Protein AF-A0A2X4YPK4-F1 (afdb_monomer)

pLDDT: mean 90.51, std 9.25, range [54.53, 97.81]

Radius of gyration: 21.31 Å; Cα contacts (8 Å, |Δi|>4): 79; chains: 1; bounding box: 39×47×59 Å

Sequence (113 aa):
MKTDSLILVLILWGMPTFIVVRGYLKMNTEDKKSAINDFRSRRFILTTGFINFGAFCAHLGFLFDISIVKIIGLLFFILGGIFIIVNIWNERKISSLFMIILIVIFFVGVWKN

Organism: Lederbergia lenta (NCBI:txid1467)

Mean predicted aligned error: 7.97 Å

Foldseek 3Di:
DDPVLVVVLCCVPVVVVVVVVVVLVPDDPVVVVVVVVVCVDPLNCQAVVLQVQLCNQLSVCVVVVPVVSNVSSVVSNVRNVVSVVVVVVVVVVVVVVVVVVVVVVVVVVVVVD

Secondary structure (DSSP, 8-state):
--HHHHHHHHHHHHHHHHHHHHHHHHS-HHHHHHHHHHHHSHHHIIIIIHHHHHHHHHHHHHHTT-HHHHHHHHHHHHHHHHHHHHHHHHHHHHHHHHHHHHHHHHHHHHHT-

Solvent-accessible surface area (backbone atoms only — not comparable to full-atom values): 5838 Å² total; per-residue (Å²): 118,60,69,68,61,52,52,50,54,46,52,69,50,46,51,57,51,49,53,52,52,55,52,53,70,72,44,56,75,67,56,41,52,50,53,50,50,51,60,67,30,69,66,38,38,46,22,60,43,24,30,53,52,8,49,50,35,25,53,50,12,62,57,72,67,36,64,70,42,29,53,53,8,50,51,33,26,53,50,7,52,52,42,43,55,52,49,56,52,50,53,54,50,50,55,53,52,50,54,53,51,53,52,53,52,50,54,56,54,60,74,74,108

Structure (mmCIF, N/CA/C/O backbone):
data_AF-A0A2X4YPK4-F1
#
_entry.id   AF-A0A2X4YPK4-F1
#
loop_
_atom_site.group_PDB
_atom_site.id
_atom_site.type_symbol
_atom_site.label_atom_id
_atom_site.label_alt_id
_atom_site.label_comp_id
_atom_site.label_asym_id
_atom_site.label_entity_id
_atom_site.label_seq_id
_atom_site.pdbx_PDB_ins_code
_atom_site.Cartn_x
_atom_site.Cartn_y
_atom_site.Cartn_z
_atom_site.occupancy
_atom_site.B_iso_or_equiv
_atom_site.auth_seq_id
_atom_site.auth_comp_id
_atom_site.auth_asym_id
_atom_site.auth_atom_id
_atom_site.pdbx_PDB_model_num
ATOM 1 N N . MET A 1 1 ? 13.961 -10.278 -18.623 1.00 63.53 1 MET A N 1
ATOM 2 C CA . MET A 1 1 ? 13.629 -10.496 -17.198 1.00 63.53 1 MET A CA 1
ATOM 3 C C . MET A 1 1 ? 14.717 -11.358 -16.571 1.00 63.53 1 MET A C 1
ATOM 5 O O . MET A 1 1 ? 15.010 -12.407 -17.128 1.00 63.53 1 MET A O 1
ATOM 9 N N . LYS A 1 2 ? 15.358 -10.915 -15.483 1.00 82.69 2 LYS A N 1
ATOM 10 C CA . LYS A 1 2 ? 16.339 -11.733 -14.747 1.00 82.69 2 LYS A CA 1
ATOM 11 C C . LYS A 1 2 ? 15.600 -12.561 -13.697 1.00 82.69 2 LYS A C 1
ATOM 13 O O . LYS A 1 2 ? 14.829 -11.990 -12.926 1.00 82.69 2 LYS A O 1
ATOM 18 N N . THR A 1 3 ? 15.828 -13.871 -13.667 1.00 85.81 3 THR A N 1
ATOM 19 C CA . THR A 1 3 ? 15.177 -14.790 -12.718 1.00 85.81 3 THR A CA 1
ATOM 20 C C . THR A 1 3 ? 15.396 -14.357 -11.266 1.00 85.81 3 THR A C 1
ATOM 22 O O . THR A 1 3 ? 14.451 -14.350 -10.484 1.00 85.81 3 THR A O 1
ATOM 25 N N . ASP A 1 4 ? 16.590 -13.863 -10.935 1.00 89.31 4 ASP A N 1
ATOM 26 C CA . ASP A 1 4 ? 16.927 -13.381 -9.589 1.00 89.31 4 ASP A CA 1
ATOM 27 C C . 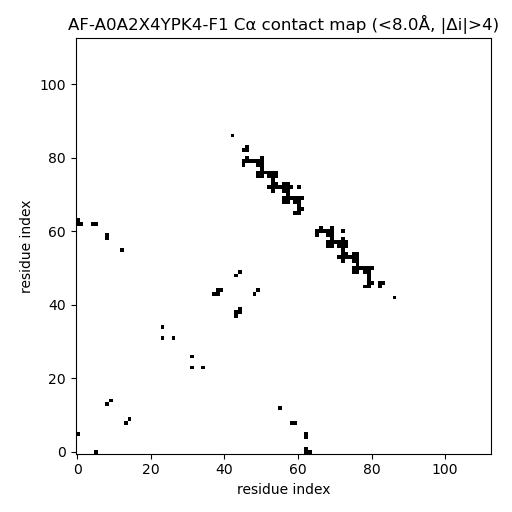ASP A 1 4 ? 16.040 -12.207 -9.145 1.00 89.31 4 ASP A C 1
ATOM 29 O O . ASP A 1 4 ? 15.563 -12.156 -8.013 1.00 89.31 4 ASP A O 1
ATOM 33 N N . SER A 1 5 ? 15.746 -11.275 -10.058 1.00 88.25 5 SER A N 1
ATOM 34 C CA . SER A 1 5 ? 14.871 -10.130 -9.781 1.00 88.25 5 SER A CA 1
ATOM 35 C C . SER A 1 5 ? 13.412 -10.550 -9.589 1.00 88.25 5 SER A C 1
ATOM 37 O O . SER A 1 5 ? 12.712 -9.961 -8.769 1.00 88.25 5 SER A O 1
ATOM 39 N N . LEU A 1 6 ? 12.952 -11.582 -10.305 1.00 91.94 6 LEU A N 1
ATOM 40 C CA . LEU A 1 6 ? 11.615 -12.150 -10.114 1.00 91.94 6 LEU A CA 1
ATOM 41 C C . LEU A 1 6 ? 11.493 -12.799 -8.730 1.00 91.94 6 LEU A C 1
ATOM 43 O O . LEU A 1 6 ? 10.514 -12.555 -8.027 1.00 91.94 6 LEU A O 1
ATOM 47 N N . ILE A 1 7 ? 12.498 -13.581 -8.324 1.00 92.94 7 ILE A N 1
ATOM 48 C CA . ILE A 1 7 ? 12.540 -14.218 -7.000 1.00 92.94 7 ILE A CA 1
ATOM 49 C C . ILE A 1 7 ? 12.471 -13.154 -5.898 1.00 92.94 7 ILE A C 1
ATOM 51 O O . ILE A 1 7 ? 11.691 -13.298 -4.958 1.00 92.94 7 ILE A O 1
ATOM 55 N N . LEU A 1 8 ? 13.214 -12.051 -6.040 1.00 92.50 8 LEU A N 1
ATOM 56 C CA . LEU A 1 8 ? 13.167 -10.945 -5.082 1.00 92.50 8 LEU A CA 1
ATOM 57 C C . LEU A 1 8 ? 11.774 -10.314 -4.978 1.00 92.50 8 LEU A C 1
ATOM 59 O O . LEU A 1 8 ? 11.294 -10.102 -3.867 1.00 92.50 8 LEU A O 1
ATOM 63 N N . VAL A 1 9 ? 11.095 -10.054 -6.101 1.00 92.00 9 VAL A N 1
ATOM 64 C CA . VAL A 1 9 ? 9.724 -9.509 -6.093 1.00 92.00 9 VAL A CA 1
ATOM 65 C C . VAL A 1 9 ? 8.750 -10.486 -5.426 1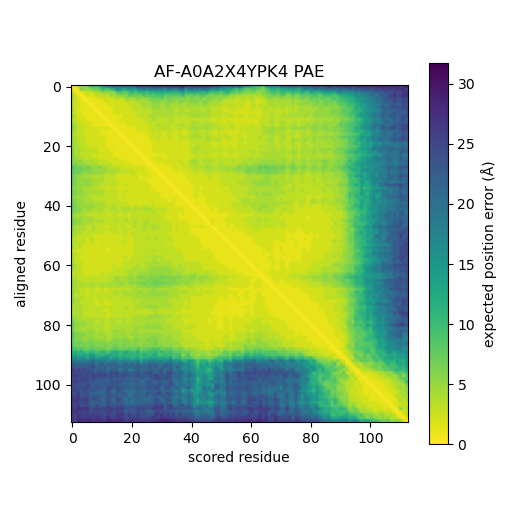.00 92.00 9 VAL A C 1
ATOM 67 O O . VAL A 1 9 ? 7.921 -10.066 -4.619 1.00 92.00 9 VAL A O 1
ATOM 70 N N . LEU A 1 10 ? 8.870 -11.787 -5.703 1.00 93.25 10 LEU A N 1
ATOM 71 C CA . LEU A 1 10 ? 8.028 -12.813 -5.085 1.00 93.25 10 LEU A CA 1
ATOM 72 C C . LEU A 1 10 ? 8.249 -12.921 -3.576 1.00 93.25 10 LEU A C 1
ATOM 74 O O . LEU A 1 10 ? 7.280 -13.069 -2.841 1.00 93.25 10 LEU A O 1
ATOM 78 N N . ILE A 1 11 ? 9.487 -12.818 -3.093 1.00 94.56 11 ILE A N 1
ATOM 79 C CA . ILE A 1 11 ? 9.766 -12.839 -1.651 1.00 94.56 11 ILE A CA 1
ATOM 80 C C . ILE A 1 11 ? 9.254 -11.555 -0.994 1.00 94.56 11 ILE A C 1
ATOM 82 O O . ILE A 1 11 ? 8.547 -11.626 0.012 1.00 94.56 11 ILE A O 1
ATOM 86 N N . LEU A 1 12 ? 9.570 -10.398 -1.584 1.00 94.50 12 LEU A N 1
ATOM 87 C CA . LEU A 1 12 ? 9.232 -9.083 -1.043 1.00 94.50 12 LEU A CA 1
ATOM 88 C C . LEU A 1 12 ? 7.724 -8.899 -0.862 1.00 94.50 12 LEU A C 1
ATOM 90 O O . LEU A 1 12 ? 7.301 -8.330 0.138 1.00 94.50 12 LEU A O 1
ATOM 94 N N . TRP A 1 13 ? 6.918 -9.389 -1.805 1.00 95.00 13 TRP A N 1
ATOM 95 C CA . TRP A 1 13 ? 5.462 -9.250 -1.751 1.00 95.00 13 TRP A CA 1
ATOM 96 C C . TRP A 1 13 ? 4.758 -10.504 -1.240 1.00 95.00 13 TRP A C 1
ATOM 98 O O . TRP A 1 13 ? 3.823 -10.413 -0.448 1.00 95.00 13 TRP A O 1
ATOM 108 N N . GLY A 1 14 ? 5.228 -11.685 -1.634 1.00 94.94 14 GLY A N 1
ATOM 109 C CA . GLY A 1 14 ? 4.603 -12.956 -1.284 1.00 94.94 14 GLY A CA 1
ATOM 110 C C . GLY A 1 14 ? 4.674 -13.268 0.206 1.00 94.94 14 GLY A C 1
ATOM 111 O O . GLY A 1 14 ? 3.667 -13.691 0.771 1.00 94.94 14 GLY A O 1
ATOM 112 N N . MET A 1 15 ? 5.810 -13.018 0.873 1.00 95.06 15 MET A N 1
ATOM 113 C CA . MET A 1 15 ? 5.920 -13.288 2.313 1.00 95.06 15 MET A CA 1
ATOM 114 C C . MET A 1 15 ? 4.982 -12.407 3.152 1.00 95.06 15 MET A C 1
ATOM 116 O O . MET A 1 15 ? 4.188 -12.970 3.912 1.00 95.06 15 MET A O 1
ATOM 120 N N . PRO A 1 16 ? 4.979 -11.066 3.020 1.00 93.56 16 PRO A N 1
ATOM 121 C CA . PRO A 1 16 ? 4.037 -10.227 3.757 1.00 93.56 16 PRO A CA 1
ATOM 122 C C . PRO A 1 16 ? 2.575 -10.570 3.464 1.00 93.56 16 PRO A C 1
ATOM 124 O O . PRO A 1 16 ? 1.787 -10.709 4.400 1.00 93.56 16 PRO A O 1
ATOM 127 N N . THR A 1 17 ? 2.209 -10.786 2.193 1.00 94.88 17 THR A N 1
ATOM 128 C CA . THR A 1 17 ? 0.843 -11.191 1.831 1.00 94.88 17 THR A CA 1
ATOM 129 C C . THR A 1 17 ? 0.464 -12.513 2.492 1.00 94.88 17 THR A C 1
ATOM 131 O O . THR A 1 17 ? -0.621 -12.616 3.063 1.00 94.88 17 THR A O 1
ATOM 134 N N . PHE A 1 18 ? 1.357 -13.504 2.492 1.00 96.38 18 PHE A N 1
ATOM 135 C CA . PHE A 1 18 ? 1.111 -14.785 3.148 1.00 96.38 18 PHE A CA 1
ATOM 136 C C . PHE A 1 18 ? 0.892 -14.629 4.657 1.00 96.38 18 PHE A C 1
ATOM 138 O O . PHE A 1 18 ? -0.050 -15.205 5.203 1.00 96.38 18 PHE A O 1
ATOM 145 N N . ILE A 1 19 ? 1.721 -13.828 5.332 1.00 96.62 19 ILE A N 1
ATOM 146 C CA . ILE A 1 19 ? 1.595 -13.575 6.774 1.00 96.62 19 ILE A CA 1
ATOM 147 C C . ILE A 1 19 ? 0.247 -12.915 7.086 1.00 96.62 19 ILE A C 1
ATOM 149 O O . ILE A 1 19 ? -0.459 -13.377 7.984 1.00 96.62 19 ILE A O 1
ATOM 153 N N . VAL A 1 20 ? -0.137 -11.885 6.325 1.00 95.25 20 VAL A N 1
ATOM 154 C CA . VAL A 1 20 ? -1.406 -11.165 6.514 1.00 95.25 20 VAL A CA 1
ATOM 155 C C . VAL A 1 20 ? -2.603 -12.080 6.260 1.00 95.25 20 VAL A C 1
ATOM 157 O O . VAL A 1 20 ? -3.498 -12.154 7.100 1.00 95.25 20 VAL A O 1
ATOM 160 N N . VAL A 1 21 ? -2.610 -12.830 5.153 1.00 96.50 21 VAL A N 1
ATOM 161 C CA . VAL A 1 21 ? -3.702 -13.761 4.819 1.00 96.50 21 VAL A CA 1
ATOM 162 C C . VAL A 1 21 ? -3.822 -14.857 5.875 1.00 96.50 21 VAL A C 1
ATOM 164 O O . VAL A 1 21 ? -4.919 -15.133 6.358 1.00 96.50 21 VAL A O 1
ATOM 167 N N . ARG A 1 22 ? -2.703 -15.456 6.296 1.00 97.38 22 ARG A N 1
ATOM 168 C CA . ARG A 1 22 ? -2.694 -16.478 7.350 1.00 97.38 22 ARG A CA 1
ATOM 169 C C . ARG A 1 22 ? -3.202 -15.921 8.678 1.00 97.38 22 ARG A C 1
ATOM 171 O O . ARG A 1 22 ? -3.967 -16.603 9.357 1.00 97.38 22 ARG A O 1
ATOM 178 N N . GLY A 1 23 ? -2.775 -14.714 9.052 1.00 97.31 23 GLY A N 1
ATOM 179 C CA . GLY A 1 23 ? -3.256 -14.021 10.246 1.00 97.31 23 GLY A CA 1
ATOM 180 C C . GLY A 1 23 ? -4.765 -13.802 10.190 1.00 97.31 23 GLY A C 1
ATOM 181 O O . GLY A 1 23 ? -5.476 -14.219 11.100 1.00 97.31 23 GLY A O 1
ATOM 182 N N . TYR A 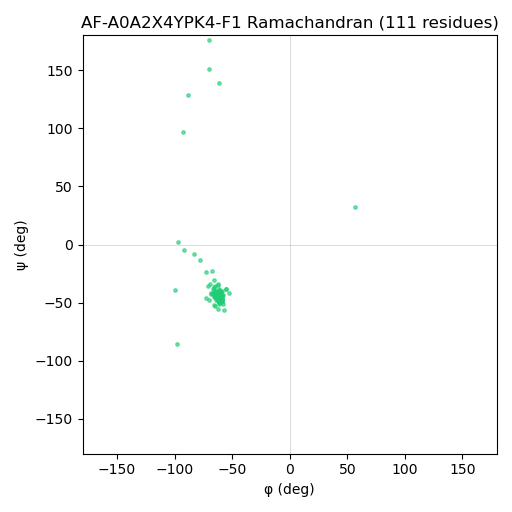1 24 ? -5.258 -13.265 9.074 1.00 96.38 24 TYR A N 1
ATOM 183 C CA . TYR A 1 24 ? -6.681 -13.033 8.845 1.00 96.38 24 TYR A CA 1
ATOM 184 C C . TYR A 1 24 ? -7.507 -14.323 8.915 1.00 96.38 24 TYR A C 1
ATOM 186 O O . TYR A 1 24 ? -8.545 -14.359 9.566 1.00 96.38 24 TYR A O 1
ATOM 194 N N . LEU A 1 25 ? -7.053 -15.420 8.301 1.00 97.19 25 LEU A N 1
ATOM 195 C CA . LEU A 1 25 ? -7.788 -16.690 8.323 1.00 97.19 25 LEU A CA 1
ATOM 196 C C . LEU A 1 25 ? -7.942 -17.266 9.737 1.00 97.19 25 LEU A C 1
ATOM 198 O O . LEU A 1 25 ? -8.985 -17.854 10.033 1.00 97.19 25 LEU A O 1
ATOM 202 N N . LYS A 1 26 ? -6.944 -17.059 10.604 1.00 97.38 26 LYS A N 1
ATOM 203 C CA . LYS A 1 26 ? -6.937 -17.525 11.999 1.00 97.38 26 LYS A CA 1
ATOM 204 C C . LYS A 1 26 ? -7.787 -16.683 12.954 1.00 97.38 26 LYS A C 1
ATOM 206 O O . LYS A 1 26 ? -8.035 -17.132 14.067 1.00 97.38 26 LYS A O 1
ATOM 211 N N . MET A 1 27 ? -8.218 -15.491 12.547 1.00 97.38 27 MET A N 1
ATOM 212 C CA . MET A 1 27 ? -9.051 -14.615 13.374 1.00 97.38 27 MET A CA 1
ATOM 213 C C . MET A 1 27 ? -10.472 -15.171 13.557 1.00 97.38 27 MET A C 1
ATOM 215 O O . MET A 1 27 ? -11.008 -15.868 12.681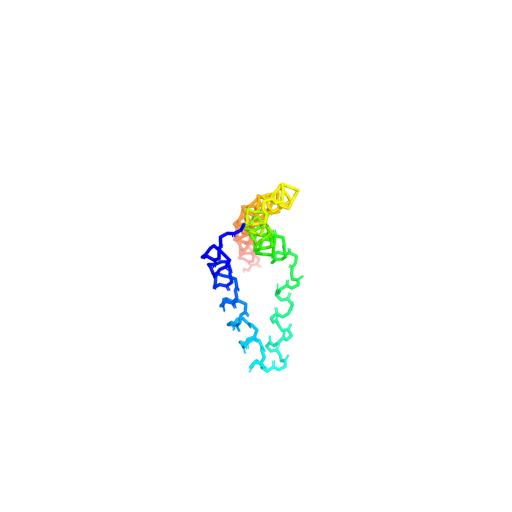 1.00 97.38 27 MET A O 1
ATOM 219 N N . ASN A 1 28 ? -11.095 -14.829 14.689 1.00 97.69 28 ASN A N 1
ATOM 220 C CA . ASN A 1 28 ? -12.517 -15.085 14.919 1.00 97.69 28 ASN A CA 1
ATOM 221 C C . ASN A 1 28 ? -13.386 -14.169 14.025 1.00 97.69 28 ASN A C 1
ATOM 223 O O . ASN A 1 28 ? -12.883 -13.335 13.269 1.00 97.69 28 ASN A O 1
ATOM 227 N N . THR A 1 29 ? -14.704 -14.347 14.056 1.00 97.69 29 THR A N 1
ATOM 228 C CA . THR A 1 29 ? -15.631 -13.605 13.187 1.00 97.69 29 THR A CA 1
ATOM 229 C C . THR A 1 29 ? -15.670 -12.103 13.463 1.00 97.69 29 THR A C 1
ATOM 231 O O . THR A 1 29 ? -15.812 -11.325 12.518 1.00 97.69 29 THR A O 1
ATOM 234 N N . GLU A 1 30 ? -15.542 -11.687 14.722 1.00 97.44 30 GLU A N 1
ATOM 235 C CA . GLU A 1 30 ? -15.585 -10.271 15.103 1.00 97.44 30 GLU A CA 1
ATOM 236 C C . GLU A 1 30 ? -14.304 -9.550 14.679 1.00 97.44 30 GLU A C 1
ATOM 238 O O . GLU A 1 30 ? -14.368 -8.520 14.004 1.00 97.44 30 GLU A O 1
ATOM 243 N N . ASP A 1 31 ? -13.152 -10.163 14.943 1.00 97.25 31 ASP A N 1
ATOM 244 C CA . ASP A 1 31 ? -11.836 -9.661 14.548 1.00 97.25 31 ASP A CA 1
ATOM 245 C C . ASP A 1 31 ? -11.715 -9.552 13.024 1.00 97.25 31 ASP A C 1
ATOM 247 O O . ASP A 1 31 ? -11.250 -8.538 12.503 1.00 97.25 31 ASP A O 1
ATOM 251 N N . LYS A 1 32 ? -12.203 -10.558 12.280 1.00 97.19 32 LYS A N 1
ATOM 252 C CA . LYS A 1 32 ? -12.250 -10.517 10.807 1.00 97.19 32 LYS A CA 1
ATOM 253 C C . LYS A 1 32 ? -13.061 -9.331 10.300 1.00 97.19 32 LYS A C 1
ATOM 255 O O . LYS A 1 32 ? -12.634 -8.637 9.376 1.00 97.19 32 LYS A O 1
ATOM 260 N N . LYS A 1 33 ? -14.233 -9.097 10.897 1.00 97.38 33 LYS A N 1
ATOM 261 C CA . LYS A 1 33 ? -15.112 -7.983 10.528 1.00 97.38 33 LYS A CA 1
ATOM 262 C C . LYS A 1 33 ? -14.448 -6.641 10.832 1.00 97.38 33 LYS A C 1
ATOM 264 O O . LYS A 1 33 ? -14.489 -5.755 9.980 1.00 97.38 33 LYS A O 1
ATOM 269 N N . SER A 1 34 ? -13.807 -6.507 11.994 1.00 96.81 34 SER A N 1
ATOM 270 C CA . SER A 1 34 ? -13.057 -5.300 12.355 1.00 96.81 34 SER A CA 1
ATOM 271 C C . SER A 1 34 ? -11.904 -5.047 11.384 1.00 96.81 34 SER A C 1
ATOM 273 O O . SER A 1 34 ? -11.821 -3.969 10.804 1.00 96.81 34 SER A O 1
ATOM 275 N N . ALA A 1 35 ? -11.078 -6.061 11.109 1.00 95.69 35 ALA A N 1
ATOM 276 C CA . ALA A 1 35 ? -9.938 -5.943 10.203 1.00 95.69 35 ALA A CA 1
ATOM 277 C C . ALA A 1 35 ? -10.361 -5.532 8.782 1.00 95.69 35 ALA A C 1
ATOM 279 O O . ALA A 1 35 ? -9.747 -4.659 8.170 1.00 95.69 35 ALA A O 1
ATOM 280 N N . ILE A 1 36 ? -11.445 -6.116 8.253 1.00 96.12 36 ILE A N 1
ATOM 281 C CA . ILE A 1 36 ? -12.004 -5.701 6.958 1.00 96.12 36 ILE A CA 1
ATOM 282 C C . ILE A 1 36 ? -12.474 -4.248 6.993 1.00 96.12 36 ILE A C 1
ATOM 284 O O . ILE A 1 36 ? -12.260 -3.528 6.018 1.00 96.12 36 ILE A O 1
ATOM 288 N N . ASN A 1 37 ? -13.127 -3.815 8.070 1.00 96.62 37 ASN A N 1
ATOM 289 C CA . ASN A 1 37 ? -13.590 -2.436 8.192 1.00 96.62 37 ASN A CA 1
ATOM 290 C C . ASN A 1 37 ? -12.415 -1.452 8.214 1.00 96.62 37 ASN A C 1
ATOM 292 O O . ASN A 1 37 ? -12.471 -0.434 7.522 1.00 96.62 37 ASN A O 1
ATOM 296 N N . ASP A 1 38 ? -11.328 -1.790 8.909 1.00 94.62 38 ASP A N 1
ATOM 297 C CA . ASP A 1 38 ? -10.106 -0.985 8.929 1.00 94.62 38 ASP A CA 1
ATOM 298 C C . ASP A 1 38 ? -9.476 -0.898 7.535 1.00 94.62 38 ASP A C 1
ATOM 300 O O . ASP A 1 38 ? -9.177 0.200 7.059 1.00 94.62 38 ASP A O 1
ATOM 304 N N . PHE A 1 39 ? -9.365 -2.027 6.824 1.00 93.44 39 PHE A N 1
ATOM 305 C CA . PHE A 1 39 ? -8.848 -2.062 5.452 1.00 93.44 39 PHE A CA 1
ATOM 306 C C . PHE A 1 39 ? -9.742 -1.338 4.441 1.00 93.44 39 PHE A C 1
ATOM 308 O O . PHE A 1 39 ? -9.246 -0.784 3.461 1.00 93.44 39 PHE A O 1
ATOM 315 N N . ARG A 1 40 ? -11.058 -1.316 4.670 1.00 95.62 40 ARG A N 1
ATOM 316 C CA . ARG A 1 40 ? -12.025 -0.574 3.848 1.00 95.62 40 ARG A CA 1
ATOM 317 C C . ARG A 1 40 ? -12.134 0.896 4.229 1.00 95.62 40 ARG A C 1
ATOM 319 O O . ARG A 1 40 ? -12.805 1.653 3.525 1.00 95.62 40 ARG A O 1
ATOM 326 N N . SER A 1 41 ? -11.501 1.321 5.320 1.00 95.56 41 SER A N 1
ATOM 327 C CA . SER A 1 41 ? -11.531 2.718 5.721 1.00 95.56 41 SER A CA 1
ATOM 328 C C . SER A 1 41 ? -10.901 3.589 4.634 1.00 95.56 41 SER A C 1
ATOM 330 O O . SER A 1 41 ? -9.868 3.261 4.044 1.00 95.56 41 SER A O 1
ATOM 332 N N . ARG A 1 42 ? -11.515 4.749 4.377 1.00 93.81 42 ARG A N 1
ATOM 333 C CA . ARG A 1 42 ? -11.013 5.701 3.377 1.00 93.81 42 ARG A CA 1
ATOM 334 C C . ARG A 1 42 ? -9.561 6.091 3.655 1.00 93.81 42 ARG A C 1
ATOM 336 O O . ARG A 1 42 ? -8.776 6.214 2.721 1.00 93.81 42 ARG A O 1
ATOM 343 N N . ARG A 1 43 ? -9.215 6.250 4.937 1.00 93.31 43 ARG A N 1
ATOM 344 C CA . ARG A 1 43 ? -7.848 6.518 5.388 1.00 93.31 43 ARG A CA 1
ATOM 345 C C . ARG A 1 43 ? -6.906 5.416 4.917 1.00 93.31 43 ARG A C 1
ATOM 347 O O . ARG A 1 43 ? -5.964 5.732 4.207 1.00 93.31 43 ARG A O 1
ATOM 354 N N . PHE A 1 44 ? -7.182 4.155 5.258 1.00 93.62 44 PHE A N 1
ATOM 355 C CA . PHE A 1 44 ? -6.312 3.034 4.903 1.00 93.62 44 PHE A CA 1
ATOM 356 C C . PHE A 1 44 ? -6.147 2.879 3.388 1.00 93.62 44 PHE A C 1
ATOM 358 O O . PHE A 1 44 ? -5.028 2.713 2.910 1.00 93.62 44 PHE A O 1
ATOM 365 N N . ILE A 1 45 ? -7.242 2.976 2.625 1.00 95.25 45 ILE A N 1
ATOM 366 C CA . ILE A 1 45 ? -7.207 2.846 1.161 1.00 95.25 45 ILE A CA 1
ATOM 367 C C . ILE A 1 45 ? -6.314 3.927 0.544 1.00 95.25 45 ILE A C 1
ATOM 369 O O . ILE A 1 45 ? -5.431 3.609 -0.253 1.00 95.25 45 ILE A O 1
ATOM 373 N N . LEU A 1 46 ? -6.524 5.193 0.919 1.00 93.31 46 LEU A N 1
ATOM 374 C CA . LEU A 1 46 ? -5.798 6.321 0.333 1.00 93.31 46 LEU A CA 1
ATOM 375 C C . LEU A 1 46 ? -4.342 6.407 0.792 1.00 93.31 46 LEU A C 1
ATOM 377 O O . LEU A 1 46 ? -3.534 6.996 0.086 1.00 93.31 46 LEU A O 1
ATOM 381 N N . THR A 1 47 ? -3.990 5.839 1.944 1.00 94.06 47 THR A N 1
ATOM 382 C CA . THR A 1 47 ? -2.607 5.824 2.431 1.00 94.06 47 THR A CA 1
ATOM 383 C C . THR A 1 47 ? -1.935 4.495 2.107 1.00 94.06 47 THR A C 1
ATOM 385 O O . THR A 1 47 ? -1.281 4.343 1.076 1.00 94.06 47 THR A O 1
ATOM 388 N N . THR A 1 48 ? -2.121 3.505 2.972 1.00 94.19 48 THR A N 1
ATOM 389 C CA . THR A 1 48 ? -1.480 2.195 2.924 1.00 94.19 48 THR A CA 1
ATOM 390 C C . THR A 1 48 ? -1.832 1.440 1.648 1.00 94.19 48 THR A C 1
ATOM 392 O O . THR A 1 48 ? -0.953 0.813 1.062 1.00 94.19 48 THR A O 1
ATOM 395 N N . GLY A 1 49 ? -3.082 1.521 1.187 1.00 94.81 49 GLY A N 1
ATOM 396 C CA . GLY A 1 49 ? -3.524 0.902 -0.061 1.00 94.81 49 GLY A CA 1
ATOM 397 C C . GLY A 1 49 ? -2.784 1.467 -1.272 1.00 94.81 49 GLY A C 1
ATOM 398 O O . GLY A 1 49 ? -2.136 0.715 -1.996 1.00 94.81 49 GLY A O 1
ATOM 399 N N . PHE A 1 50 ? -2.819 2.788 -1.460 1.00 96.38 50 PHE A N 1
ATOM 400 C CA . PHE A 1 50 ? -2.161 3.466 -2.584 1.00 96.38 50 PHE A CA 1
ATOM 401 C C . PHE A 1 50 ? -0.643 3.272 -2.583 1.00 96.38 50 PHE A C 1
ATOM 403 O O . PHE A 1 50 ? -0.064 3.022 -3.638 1.00 96.38 50 PHE A O 1
ATOM 410 N N . ILE A 1 51 ? -0.002 3.316 -1.413 1.00 96.75 51 ILE A N 1
ATOM 411 C CA . ILE A 1 51 ? 1.444 3.088 -1.295 1.00 96.75 51 ILE A CA 1
ATOM 412 C C . ILE A 1 51 ? 1.805 1.654 -1.670 1.00 96.75 51 ILE A C 1
ATOM 414 O O . ILE A 1 51 ? 2.676 1.453 -2.514 1.00 96.75 51 ILE A O 1
ATOM 418 N N . ASN A 1 52 ? 1.141 0.656 -1.076 1.00 95.94 52 ASN A N 1
ATOM 419 C CA . ASN A 1 52 ? 1.456 -0.746 -1.358 1.00 95.94 52 ASN A CA 1
ATOM 420 C C . ASN A 1 52 ? 1.146 -1.104 -2.811 1.00 95.94 52 ASN A C 1
ATOM 422 O O . ASN A 1 52 ? 1.978 -1.709 -3.479 1.00 95.94 52 ASN A O 1
ATOM 426 N N . PHE A 1 53 ? -0.018 -0.694 -3.319 1.00 96.31 53 PHE A N 1
ATOM 427 C CA . PHE A 1 53 ? -0.399 -0.946 -4.705 1.00 96.31 53 PHE A CA 1
ATOM 428 C C . PHE A 1 53 ? 0.540 -0.236 -5.685 1.00 96.31 53 PHE A C 1
ATOM 43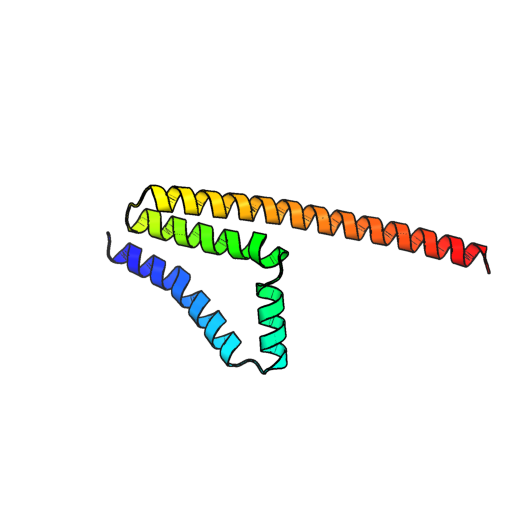0 O O . PHE A 1 53 ? 1.027 -0.854 -6.628 1.00 96.31 53 PHE A O 1
ATOM 437 N N . GLY A 1 54 ? 0.862 1.034 -5.429 1.00 97.12 54 GLY A N 1
ATOM 438 C CA . GLY A 1 54 ? 1.777 1.814 -6.254 1.00 97.12 54 GLY A CA 1
ATOM 439 C C . GLY A 1 54 ? 3.181 1.215 -6.301 1.00 97.12 54 GLY A C 1
ATOM 440 O O . GLY A 1 54 ? 3.723 0.998 -7.385 1.00 97.12 54 GLY A O 1
ATOM 441 N N . ALA A 1 55 ? 3.746 0.865 -5.142 1.00 96.44 55 ALA A N 1
ATOM 442 C CA . ALA A 1 55 ? 5.052 0.214 -5.058 1.00 96.44 55 ALA A CA 1
ATOM 443 C C . ALA A 1 55 ? 5.057 -1.166 -5.735 1.00 96.44 55 ALA A C 1
ATOM 445 O O . ALA A 1 55 ? 6.005 -1.497 -6.449 1.00 96.44 55 ALA A O 1
ATOM 446 N N . PHE A 1 56 ? 3.992 -1.957 -5.566 1.00 96.50 56 PHE A N 1
ATOM 447 C CA . PHE A 1 56 ? 3.851 -3.255 -6.224 1.00 96.50 56 PHE A CA 1
ATOM 448 C C . PHE A 1 56 ? 3.834 -3.105 -7.745 1.00 96.50 56 PHE A C 1
ATOM 450 O O . PHE A 1 56 ? 4.641 -3.728 -8.437 1.00 96.50 56 PHE A O 1
ATOM 457 N N . CYS A 1 57 ? 2.981 -2.221 -8.267 1.00 96.69 57 CYS A N 1
ATOM 458 C CA . CYS A 1 57 ? 2.919 -1.921 -9.692 1.00 96.69 57 CYS A CA 1
ATOM 459 C C . CYS A 1 57 ? 4.255 -1.393 -10.217 1.00 96.69 57 CYS A C 1
ATOM 461 O O . CYS A 1 57 ? 4.716 -1.867 -11.249 1.00 96.69 57 CYS A O 1
ATOM 463 N N . ALA A 1 58 ? 4.919 -0.478 -9.509 1.00 96.19 58 ALA A N 1
ATOM 464 C CA . ALA A 1 58 ? 6.223 0.028 -9.924 1.00 96.19 58 ALA A CA 1
ATOM 465 C C . ALA A 1 58 ? 7.251 -1.110 -10.035 1.00 96.19 58 ALA A C 1
ATOM 467 O O . ALA A 1 58 ? 7.891 -1.248 -11.077 1.00 96.19 58 ALA A O 1
ATOM 468 N N . HIS A 1 59 ? 7.352 -1.980 -9.022 1.00 95.00 59 HIS A N 1
ATOM 469 C CA . HIS A 1 59 ? 8.240 -3.146 -9.052 1.00 95.00 59 HIS A CA 1
ATOM 470 C C . HIS A 1 59 ? 7.931 -4.092 -10.221 1.00 95.00 59 HIS A C 1
ATOM 472 O O . HIS A 1 59 ? 8.859 -4.511 -10.913 1.00 95.00 59 HIS A O 1
ATOM 478 N N . LEU A 1 60 ? 6.655 -4.383 -10.503 1.00 94.69 60 LEU A N 1
ATOM 479 C CA . LEU A 1 60 ? 6.274 -5.182 -11.674 1.00 94.69 60 LEU A CA 1
ATOM 480 C C . LEU A 1 60 ? 6.620 -4.478 -12.992 1.00 94.69 60 LEU A C 1
ATOM 482 O O . LEU A 1 60 ? 7.155 -5.102 -13.905 1.00 94.69 60 LEU A O 1
ATOM 486 N N . GLY A 1 61 ? 6.360 -3.175 -13.087 1.00 94.94 61 GLY A N 1
ATOM 487 C CA . GLY A 1 61 ? 6.690 -2.365 -14.254 1.00 94.94 61 GLY A CA 1
ATOM 488 C C . GLY A 1 61 ? 8.190 -2.365 -14.544 1.00 94.94 61 GLY A C 1
ATOM 489 O O . GLY A 1 61 ? 8.583 -2.486 -15.699 1.00 94.94 61 GLY A O 1
ATOM 490 N N . PHE A 1 62 ? 9.037 -2.279 -13.516 1.00 92.94 62 PHE A N 1
ATOM 491 C CA . PHE A 1 62 ? 10.489 -2.413 -13.658 1.00 92.94 62 PHE A CA 1
ATOM 492 C C . PHE A 1 62 ? 10.913 -3.830 -14.039 1.00 92.94 62 PHE A C 1
ATOM 494 O O . PHE A 1 62 ? 11.750 -3.989 -14.923 1.00 92.94 62 PHE A O 1
ATOM 501 N N . LEU A 1 63 ? 10.316 -4.854 -13.427 1.00 94.25 63 LEU A N 1
ATOM 502 C CA . LEU A 1 63 ? 10.657 -6.252 -13.685 1.00 94.25 63 LEU A CA 1
ATOM 503 C C . LEU A 1 63 ? 10.355 -6.687 -15.129 1.00 94.25 63 LEU A C 1
ATOM 505 O O . LEU A 1 63 ? 11.164 -7.386 -15.747 1.00 94.25 63 LEU A O 1
ATOM 509 N N . PHE A 1 64 ? 9.200 -6.272 -15.652 1.00 93.56 64 PHE A N 1
ATOM 510 C CA . PHE A 1 64 ? 8.722 -6.610 -16.996 1.00 93.56 64 PHE A CA 1
ATOM 511 C C . PHE A 1 64 ? 9.018 -5.532 -18.046 1.00 93.56 64 PHE A C 1
ATOM 513 O O . PHE A 1 64 ? 8.635 -5.687 -19.200 1.00 93.56 64 PHE A O 1
ATOM 520 N N . ASP A 1 65 ? 9.692 -4.452 -17.653 1.00 94.88 65 ASP A N 1
ATOM 521 C CA . ASP A 1 65 ? 10.008 -3.296 -18.497 1.00 94.88 65 ASP A CA 1
ATOM 522 C C . ASP A 1 65 ? 8.783 -2.605 -19.141 1.00 94.88 65 ASP A C 1
ATOM 524 O O . ASP A 1 65 ? 8.845 -2.031 -20.224 1.00 94.88 65 ASP A O 1
ATOM 528 N N . ILE A 1 66 ? 7.641 -2.606 -18.446 1.00 96.62 66 ILE A N 1
ATOM 529 C CA . ILE A 1 66 ? 6.385 -2.026 -18.943 1.00 96.62 66 ILE A CA 1
ATOM 530 C C . ILE A 1 66 ? 6.264 -0.574 -18.467 1.00 96.62 66 ILE A C 1
ATOM 532 O O . ILE A 1 66 ? 5.800 -0.304 -17.356 1.00 96.62 66 ILE A O 1
ATOM 536 N N . SER A 1 67 ? 6.653 0.382 -19.316 1.00 96.56 67 SER A N 1
ATOM 537 C CA . SER A 1 67 ? 6.697 1.820 -18.987 1.00 96.56 67 SER A CA 1
ATOM 538 C C . SER A 1 67 ? 5.388 2.384 -18.426 1.00 96.56 67 SER A C 1
ATOM 540 O O . SER A 1 67 ? 5.414 3.121 -17.443 1.00 96.56 67 SER A O 1
ATOM 542 N N . ILE A 1 68 ? 4.238 1.995 -18.985 1.00 97.12 68 ILE A N 1
ATOM 543 C CA . ILE A 1 68 ? 2.922 2.444 -18.498 1.00 97.12 68 ILE A CA 1
ATOM 544 C C . ILE A 1 68 ? 2.676 2.011 -17.046 1.00 97.12 68 ILE A C 1
ATOM 546 O O . ILE A 1 68 ? 2.215 2.807 -16.231 1.00 97.12 68 ILE A O 1
ATOM 550 N N . VAL A 1 69 ? 3.049 0.779 -16.695 1.00 97.50 69 VAL A N 1
ATOM 551 C CA . VAL A 1 69 ? 2.848 0.233 -15.347 1.00 97.50 69 VAL A CA 1
ATOM 552 C C . VAL A 1 69 ? 3.796 0.901 -14.347 1.00 97.50 69 VAL A C 1
ATOM 554 O O . VAL A 1 69 ? 3.382 1.192 -13.226 1.00 97.50 69 VAL A O 1
ATOM 557 N N . LYS A 1 70 ? 5.031 1.231 -14.763 1.00 96.94 70 LYS A N 1
ATOM 558 C CA . LYS A 1 70 ? 5.973 2.023 -13.948 1.00 96.94 70 LYS A CA 1
ATOM 559 C C . LYS A 1 70 ? 5.376 3.383 -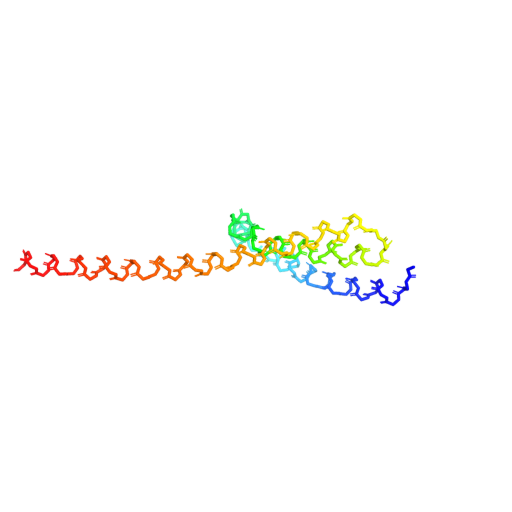13.587 1.00 96.94 70 LYS A C 1
ATOM 561 O O . LYS A 1 70 ? 5.352 3.745 -12.416 1.00 96.94 70 LYS A O 1
ATOM 566 N N . ILE A 1 71 ? 4.873 4.112 -14.587 1.00 97.62 71 ILE A N 1
ATOM 567 C CA . ILE A 1 71 ? 4.313 5.458 -14.402 1.00 97.62 71 ILE A CA 1
ATOM 568 C C . ILE A 1 71 ? 3.097 5.404 -13.475 1.00 97.62 71 ILE A C 1
ATOM 570 O O . ILE A 1 71 ? 3.036 6.157 -12.507 1.00 97.62 71 ILE A O 1
ATOM 574 N N . ILE A 1 72 ? 2.163 4.479 -13.721 1.00 97.62 72 ILE A N 1
ATOM 575 C CA . ILE A 1 72 ? 0.979 4.303 -12.871 1.00 97.62 72 ILE A CA 1
ATOM 576 C C . ILE A 1 72 ? 1.395 3.975 -11.432 1.00 97.62 72 ILE A C 1
ATOM 578 O O . ILE A 1 72 ? 0.913 4.611 -10.497 1.00 97.62 72 ILE A O 1
ATOM 582 N N . GLY A 1 73 ? 2.321 3.032 -11.247 1.00 97.31 73 GLY A N 1
ATOM 583 C CA . GLY A 1 73 ? 2.804 2.646 -9.923 1.00 97.31 73 GLY A CA 1
ATOM 584 C C . GLY A 1 73 ? 3.412 3.818 -9.150 1.00 97.31 73 GLY A C 1
ATOM 585 O O . GLY A 1 73 ? 3.048 4.060 -7.998 1.00 97.31 73 GLY A O 1
ATOM 586 N N . LEU A 1 74 ? 4.273 4.603 -9.804 1.00 97.44 74 LEU A N 1
ATOM 587 C CA . LEU A 1 74 ? 4.880 5.794 -9.205 1.00 97.44 74 LEU A CA 1
ATOM 588 C C . LEU A 1 74 ? 3.838 6.862 -8.844 1.00 97.44 74 LEU A C 1
ATOM 590 O O . LEU A 1 74 ? 3.921 7.441 -7.763 1.00 97.44 74 LEU A O 1
ATOM 594 N N . LEU A 1 75 ? 2.834 7.094 -9.696 1.00 97.81 75 LEU A N 1
ATOM 595 C CA . LEU A 1 75 ? 1.751 8.039 -9.406 1.00 97.81 75 LEU A CA 1
ATOM 596 C C . LEU A 1 75 ? 0.959 7.633 -8.158 1.00 97.81 75 LEU A C 1
ATOM 598 O O . LEU A 1 75 ? 0.764 8.456 -7.266 1.00 97.81 75 LEU A O 1
ATOM 602 N N . PHE A 1 76 ? 0.545 6.366 -8.057 1.00 97.50 76 PHE A N 1
ATOM 603 C CA . PHE A 1 76 ? -0.161 5.866 -6.872 1.00 97.50 76 PHE A CA 1
ATOM 604 C C . PHE A 1 76 ? 0.696 5.966 -5.607 1.00 97.50 76 PHE A C 1
ATOM 606 O O . PHE A 1 76 ? 0.197 6.388 -4.564 1.00 97.50 76 PHE A O 1
ATOM 613 N N . PHE A 1 77 ? 1.988 5.647 -5.704 1.00 96.81 77 PHE A N 1
ATOM 614 C CA . PHE A 1 77 ? 2.913 5.741 -4.578 1.00 96.81 77 PHE A CA 1
ATOM 615 C C . PHE A 1 77 ? 3.050 7.183 -4.065 1.00 96.81 77 PHE A C 1
ATOM 617 O O . PHE A 1 77 ? 2.921 7.430 -2.865 1.00 96.81 77 PHE A O 1
ATOM 624 N N . ILE A 1 78 ? 3.240 8.146 -4.975 1.00 96.81 78 ILE A N 1
ATOM 625 C CA . ILE A 1 78 ? 3.346 9.572 -4.638 1.00 96.81 78 ILE A CA 1
ATOM 626 C C . ILE A 1 78 ? 2.041 10.079 -4.017 1.00 96.81 78 ILE A C 1
ATOM 628 O O . ILE A 1 78 ? 2.073 10.722 -2.966 1.00 96.81 78 ILE A O 1
ATOM 632 N N . LEU A 1 79 ? 0.891 9.761 -4.620 1.00 96.50 79 LEU A N 1
ATOM 633 C CA . LEU A 1 79 ? -0.415 10.153 -4.086 1.00 96.50 79 LEU A CA 1
ATOM 634 C C . LEU A 1 79 ? -0.639 9.593 -2.679 1.00 96.50 79 LEU A C 1
ATOM 636 O O . LEU A 1 79 ? -1.060 10.330 -1.790 1.00 96.50 79 LEU A O 1
ATOM 640 N N . GLY A 1 80 ? -0.302 8.323 -2.452 1.00 93.75 80 GLY A N 1
ATOM 641 C CA . GLY A 1 80 ? -0.387 7.708 -1.131 1.00 93.75 80 GLY A CA 1
ATOM 642 C C . GLY A 1 80 ? 0.488 8.411 -0.088 1.00 93.75 80 GLY A C 1
ATOM 643 O O . GLY A 1 80 ? 0.035 8.664 1.031 1.00 93.75 80 GLY A O 1
ATOM 644 N N . GLY A 1 81 ? 1.706 8.814 -0.466 1.00 92.12 81 GLY A N 1
ATOM 645 C CA . GLY A 1 81 ? 2.587 9.625 0.380 1.00 92.12 81 GLY A CA 1
ATOM 646 C C . GLY A 1 81 ? 1.987 10.990 0.737 1.00 92.12 81 GLY A C 1
ATOM 647 O O . GLY A 1 81 ? 1.989 11.378 1.907 1.00 92.12 81 GLY A O 1
ATOM 648 N N . ILE A 1 82 ? 1.394 11.687 -0.238 1.00 94.12 82 ILE A N 1
ATOM 649 C CA . ILE A 1 82 ? 0.691 12.961 -0.007 1.00 94.12 82 ILE A CA 1
ATOM 650 C C . ILE A 1 82 ? -0.475 12.758 0.969 1.00 94.12 82 ILE A C 1
ATOM 652 O O . ILE A 1 82 ? -0.614 13.518 1.929 1.00 94.12 82 ILE A O 1
ATOM 656 N N . PHE A 1 83 ? -1.285 11.712 0.780 1.00 93.69 83 PHE A N 1
ATOM 657 C CA . PHE A 1 83 ? -2.402 11.419 1.678 1.00 93.69 83 PHE A CA 1
ATOM 658 C C . PHE A 1 83 ? -1.951 11.107 3.107 1.00 93.69 83 PHE A C 1
ATOM 660 O O . PHE A 1 83 ? -2.634 11.516 4.046 1.00 93.69 83 PHE A O 1
ATOM 667 N N . ILE A 1 84 ? -0.801 10.451 3.304 1.00 91.38 84 ILE A N 1
ATOM 668 C CA . ILE A 1 84 ? -0.231 10.251 4.646 1.00 91.38 84 ILE A CA 1
ATOM 669 C C . ILE A 1 84 ? 0.084 11.589 5.308 1.00 91.38 84 ILE A C 1
ATOM 671 O O . ILE A 1 84 ? -0.327 11.809 6.448 1.00 91.38 84 ILE A O 1
ATOM 675 N N . ILE A 1 85 ? 0.781 12.483 4.603 1.00 91.69 85 ILE A N 1
ATOM 676 C CA . ILE A 1 85 ? 1.165 13.798 5.135 1.00 91.69 85 ILE A CA 1
ATOM 677 C C . ILE A 1 85 ? -0.088 14.586 5.532 1.00 91.69 85 ILE A C 1
ATOM 679 O O . ILE A 1 85 ? -0.170 15.102 6.648 1.00 91.69 85 ILE A O 1
ATOM 683 N N . VAL A 1 86 ? -1.096 14.614 4.656 1.00 90.50 86 VAL A N 1
ATOM 684 C CA . VAL A 1 86 ? -2.381 15.276 4.922 1.00 90.50 86 VAL A CA 1
ATOM 685 C C . VAL A 1 86 ? -3.092 14.649 6.123 1.00 90.50 86 VAL A C 1
ATOM 687 O O . VAL A 1 86 ? -3.581 15.376 6.987 1.00 90.50 86 VAL A O 1
ATOM 690 N N . ASN A 1 87 ? -3.127 13.318 6.222 1.00 88.19 87 ASN A N 1
ATOM 691 C CA . ASN A 1 87 ? -3.773 12.626 7.336 1.00 88.19 87 ASN A CA 1
ATOM 692 C C . ASN A 1 87 ? -3.097 12.945 8.677 1.00 88.19 87 ASN A C 1
ATOM 694 O O . ASN A 1 87 ? -3.783 13.275 9.640 1.00 88.19 87 ASN A O 1
ATOM 698 N N . ILE A 1 88 ? -1.762 12.892 8.735 1.00 88.19 88 ILE A N 1
ATOM 699 C CA . ILE A 1 88 ? -0.993 13.219 9.947 1.00 88.19 88 ILE A CA 1
ATOM 700 C C . ILE A 1 88 ? -1.222 14.676 10.353 1.00 88.19 88 ILE A C 1
ATOM 702 O O . ILE A 1 88 ? -1.406 14.973 11.536 1.00 88.19 88 ILE A O 1
ATOM 706 N N . TRP A 1 89 ? -1.228 15.594 9.385 1.00 85.69 89 TRP A N 1
ATOM 707 C CA . TRP A 1 89 ? -1.491 17.001 9.664 1.00 85.69 89 TRP A CA 1
ATOM 708 C C . TRP A 1 89 ? -2.902 17.206 10.225 1.00 85.69 89 TRP A C 1
ATOM 710 O O . TRP A 1 89 ? -3.076 17.912 11.222 1.00 85.69 89 TRP A O 1
ATOM 720 N N . ASN A 1 90 ? -3.899 16.542 9.638 1.00 83.75 90 ASN A N 1
ATOM 721 C CA . ASN A 1 90 ? -5.280 16.644 10.088 1.00 83.75 90 ASN A CA 1
ATOM 722 C C . ASN A 1 90 ? -5.475 16.061 11.497 1.00 83.75 90 ASN A C 1
ATOM 724 O O . ASN A 1 90 ? -6.101 16.703 12.334 1.00 83.75 90 ASN A O 1
ATOM 728 N N . GLU A 1 91 ? -4.883 14.904 11.803 1.00 82.75 91 GLU A N 1
ATOM 729 C CA . GLU A 1 91 ? -4.936 14.308 13.148 1.00 82.75 91 GLU A CA 1
ATOM 730 C C . GLU A 1 91 ? -4.327 15.233 14.212 1.00 82.75 91 GLU A C 1
ATOM 732 O O . GLU A 1 91 ? -4.932 15.448 15.264 1.00 82.75 91 GLU A O 1
ATOM 737 N N . ARG A 1 92 ? -3.179 15.865 13.926 1.00 77.19 92 ARG A N 1
ATOM 738 C CA . ARG A 1 92 ? -2.558 16.838 14.844 1.00 77.19 92 ARG A CA 1
ATOM 739 C C . ARG A 1 92 ? -3.422 18.084 15.045 1.00 77.19 92 ARG A C 1
ATOM 741 O O . ARG A 1 92 ? -3.555 18.561 16.172 1.00 77.19 92 ARG A O 1
ATOM 748 N N . LYS A 1 93 ? -4.037 18.598 13.974 1.00 72.62 93 LYS A N 1
ATOM 749 C CA . LYS A 1 93 ? -4.949 19.749 14.044 1.00 72.62 93 LYS A CA 1
ATOM 750 C C . LYS A 1 93 ? -6.203 19.420 14.860 1.00 72.62 93 LYS A C 1
ATOM 752 O O . LYS A 1 93 ? -6.587 20.208 15.719 1.00 72.62 93 LYS A O 1
ATOM 757 N N . ILE A 1 94 ? -6.803 18.251 14.640 1.00 70.38 94 ILE A N 1
ATOM 758 C CA . ILE A 1 94 ? -7.985 17.782 15.378 1.00 70.38 94 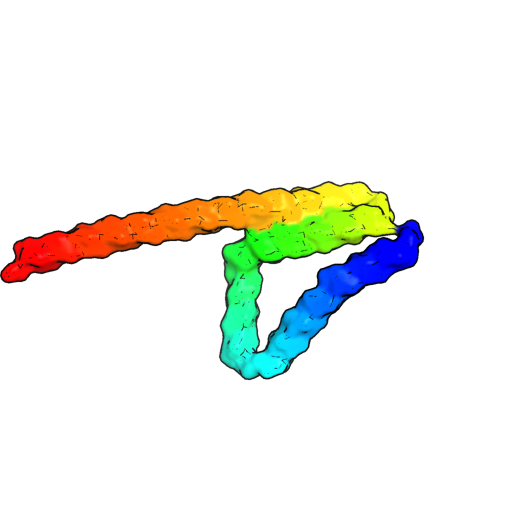ILE A CA 1
ATOM 759 C C . ILE A 1 94 ? -7.656 17.592 16.861 1.00 70.38 94 ILE A C 1
ATOM 761 O O . ILE A 1 94 ? -8.413 18.061 17.706 1.00 70.38 94 ILE A O 1
ATOM 765 N N . SER A 1 95 ? -6.512 16.983 17.190 1.00 69.31 95 SER A N 1
ATOM 766 C CA . SER A 1 95 ? -6.081 16.807 18.584 1.00 69.31 95 SER A CA 1
ATOM 767 C C . SER A 1 95 ? -5.876 18.144 19.306 1.00 69.31 95 SER A C 1
ATOM 769 O O . SER A 1 95 ? -6.234 18.269 20.476 1.00 69.31 95 SER A O 1
ATOM 771 N N . SER A 1 96 ? -5.336 19.154 18.617 1.00 67.12 96 SER A N 1
ATOM 772 C CA . SER A 1 96 ? -5.175 20.505 19.166 1.00 67.12 96 SER A CA 1
ATOM 773 C C . SER A 1 96 ? -6.518 21.219 19.369 1.00 67.12 96 SER A C 1
ATOM 775 O O . SER A 1 96 ? -6.728 21.829 20.415 1.00 67.12 96 SER A O 1
ATOM 777 N N . LEU A 1 97 ? -7.455 21.101 18.422 1.00 73.62 97 LEU A N 1
ATOM 778 C CA . LEU A 1 97 ? -8.797 21.681 18.551 1.00 73.62 97 LEU A CA 1
ATOM 779 C C . LEU A 1 97 ? -9.605 21.022 19.680 1.00 73.62 97 LEU A C 1
ATOM 781 O O . LEU A 1 97 ? -10.309 21.716 20.410 1.00 73.62 97 LEU A O 1
ATOM 785 N N . PHE A 1 98 ? -9.458 19.708 19.876 1.00 69.88 98 PHE A N 1
ATOM 786 C CA . PHE A 1 98 ? -10.096 18.979 20.976 1.00 69.88 98 PHE A CA 1
ATOM 787 C C . PHE A 1 98 ? -9.656 19.488 22.355 1.00 69.88 98 PHE A C 1
ATOM 789 O O . PHE A 1 98 ? -10.499 19.693 23.226 1.00 69.88 98 PHE A O 1
ATOM 796 N N . MET A 1 99 ? -8.356 19.740 22.544 1.00 69.38 99 MET A N 1
ATOM 797 C CA . MET A 1 99 ? -7.817 20.312 23.788 1.00 69.38 99 MET A CA 1
ATOM 798 C C . MET A 1 99 ? -8.418 21.692 24.091 1.00 69.38 99 MET A C 1
ATOM 800 O O . MET A 1 99 ? -8.814 21.958 25.222 1.00 69.38 99 MET A O 1
ATOM 804 N N . ILE A 1 100 ? -8.531 22.557 23.079 1.00 75.31 100 ILE A N 1
ATOM 8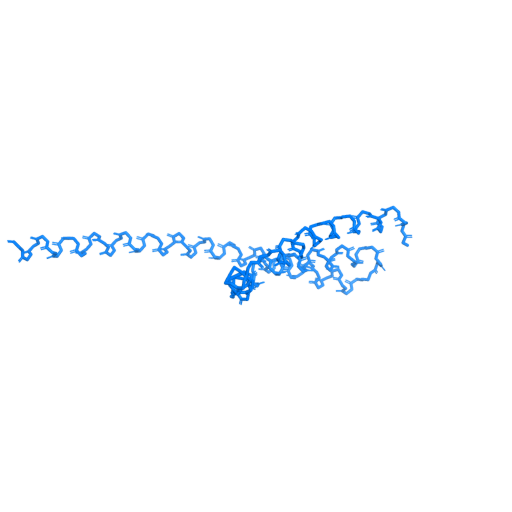05 C CA . ILE A 1 100 ? -9.097 23.906 23.236 1.00 75.31 100 ILE A CA 1
ATOM 806 C C . ILE A 1 100 ? -10.576 23.830 23.636 1.00 75.31 100 ILE A C 1
ATOM 808 O O . ILE A 1 100 ? -10.999 24.520 24.561 1.00 75.31 100 ILE A O 1
ATOM 812 N N . ILE A 1 101 ? -11.354 22.959 22.989 1.00 83.62 101 ILE A N 1
ATOM 813 C CA . ILE A 1 101 ? -12.772 22.758 23.315 1.00 83.62 101 ILE A CA 1
ATOM 814 C C . ILE A 1 101 ? -12.938 22.243 24.753 1.00 83.62 101 ILE A C 1
ATOM 816 O O . ILE A 1 101 ? -13.786 22.752 25.483 1.00 83.62 101 ILE A O 1
ATOM 820 N N . LEU A 1 102 ? -12.108 21.288 25.189 1.00 80.00 102 LEU A 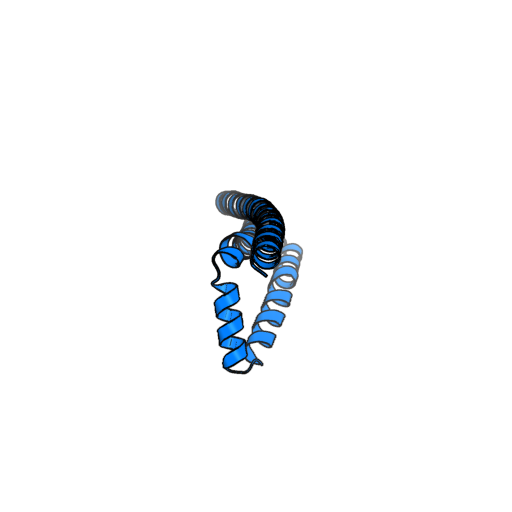N 1
ATOM 821 C CA . LEU A 1 102 ? -12.117 20.775 26.566 1.00 80.00 102 LEU A CA 1
ATOM 822 C C . LEU A 1 102 ? -11.842 21.875 27.599 1.00 80.00 102 LEU A C 1
ATOM 824 O O . LEU A 1 102 ? -12.545 21.953 28.606 1.00 80.00 102 LEU A O 1
ATOM 828 N N . ILE A 1 103 ? -10.870 22.752 27.334 1.00 81.88 103 ILE A N 1
ATOM 829 C CA . ILE A 1 103 ? -10.550 23.889 28.210 1.00 81.88 103 ILE A CA 1
ATOM 830 C C . ILE A 1 103 ? -11.731 24.862 28.298 1.00 81.88 103 ILE A C 1
ATOM 832 O O . ILE A 1 103 ? -12.079 25.298 29.393 1.00 81.88 103 ILE A O 1
ATOM 836 N N . VAL A 1 104 ? -12.379 25.174 27.171 1.00 87.00 104 VAL A N 1
ATOM 837 C CA . VAL A 1 104 ? -13.547 26.070 27.139 1.00 87.00 104 VAL A CA 1
ATOM 838 C C . VAL A 1 104 ? -14.720 25.477 27.922 1.00 87.00 104 VAL A C 1
ATOM 840 O O . VAL A 1 104 ? -15.336 26.183 28.718 1.00 87.00 104 VAL A O 1
ATOM 843 N N . ILE A 1 105 ? -15.008 24.182 27.754 1.00 88.19 105 ILE A N 1
ATOM 844 C CA . ILE A 1 105 ? -16.071 23.495 28.506 1.00 88.19 105 ILE A CA 1
ATOM 845 C C . ILE A 1 105 ? -15.767 23.509 30.008 1.00 88.19 105 ILE A C 1
ATOM 847 O O . ILE A 1 105 ? -16.659 23.805 30.801 1.00 88.19 105 ILE A O 1
ATOM 851 N N . PHE A 1 106 ? -14.519 23.234 30.399 1.00 84.94 106 PHE A N 1
ATOM 852 C CA . PHE A 1 106 ? -14.099 23.281 31.799 1.00 84.94 106 PHE A CA 1
ATOM 853 C C . PHE A 1 106 ? -14.293 24.679 32.399 1.00 84.94 106 PHE A C 1
ATOM 855 O O . PHE A 1 106 ? -14.907 24.814 33.453 1.00 84.94 106 PHE A O 1
ATOM 862 N N . PHE A 1 107 ? -13.852 25.728 31.699 1.00 81.50 107 PHE A N 1
ATOM 863 C CA . PHE A 1 107 ? -14.006 27.112 32.157 1.00 81.50 107 PHE A CA 1
ATOM 864 C C . PHE A 1 107 ? -15.474 27.531 32.300 1.00 81.50 107 PHE A C 1
ATOM 866 O O . PHE A 1 107 ? -15.847 28.139 33.301 1.00 81.50 107 PHE A O 1
ATOM 873 N N . VAL A 1 108 ? -16.323 27.178 31.331 1.00 85.56 108 VAL A N 1
ATOM 874 C CA . VAL A 1 108 ? -17.764 27.472 31.387 1.00 85.56 108 VAL A CA 1
ATOM 875 C C . VAL A 1 108 ? -18.449 26.687 32.509 1.00 85.56 108 VAL A C 1
ATOM 877 O O . VAL A 1 108 ? -19.332 27.227 33.171 1.00 85.56 108 VAL A O 1
ATOM 880 N N . GLY A 1 109 ? -18.051 25.434 32.741 1.00 78.50 109 GLY A N 1
ATOM 881 C CA . GLY A 1 109 ? -18.579 24.599 33.821 1.00 78.50 109 GLY A CA 1
ATOM 882 C C . GLY A 1 109 ? -18.208 25.118 35.211 1.00 78.50 109 GLY A C 1
ATOM 883 O O . GLY A 1 109 ? -19.072 25.178 36.078 1.00 78.50 109 GLY A O 1
ATOM 884 N N . VAL A 1 110 ? -16.959 25.557 35.397 1.00 74.31 110 VAL A N 1
ATOM 885 C CA . VAL A 1 110 ? -16.491 26.190 36.642 1.00 74.31 110 VAL A CA 1
ATOM 886 C C . VAL A 1 110 ? -17.187 27.528 36.890 1.00 74.31 110 VAL A C 1
ATOM 888 O O . VAL A 1 110 ? -17.530 27.822 38.021 1.00 74.31 110 VAL A O 1
ATOM 891 N N . TRP A 1 111 ? -17.448 28.328 35.853 1.00 67.75 111 TRP A N 1
ATOM 892 C CA . TRP A 1 111 ? -18.153 29.608 36.002 1.00 67.75 111 TRP A CA 1
ATOM 893 C C . TRP A 1 111 ? -19.630 29.457 36.407 1.00 67.75 111 TRP A C 1
ATOM 895 O O . TRP A 1 111 ? -20.241 30.392 36.921 1.00 67.75 111 TRP A O 1
ATOM 905 N N . LYS A 1 112 ? -20.233 28.298 36.126 1.00 66.19 112 LYS A N 1
ATOM 906 C CA . LYS A 1 112 ? -21.654 28.027 36.383 1.00 66.19 112 LYS A CA 1
ATOM 907 C C . LYS A 1 112 ? -21.939 27.397 37.751 1.00 66.19 112 LYS A C 1
ATOM 909 O O . LYS A 1 112 ? -23.116 27.192 38.046 1.00 66.19 112 LYS A O 1
ATOM 914 N N . ASN A 1 113 ? -20.907 27.071 38.528 1.00 54.53 113 ASN A N 1
ATOM 915 C CA . ASN A 1 113 ? -20.977 26.353 39.802 1.00 54.53 113 ASN A CA 1
ATOM 916 C C . ASN A 1 113 ? -20.430 27.224 40.935 1.00 54.53 113 ASN A C 1
ATOM 918 O O . ASN A 1 113 ? -20.999 27.156 42.044 1.00 54.53 113 ASN A O 1
#